Protein AF-A0A2M7KZE1-F1 (afdb_monomer_lite)

Sequence (166 aa):
MLDAELTPRHVQDLADADAVAALFQRLGYDTERRLTQSPANLGIAEALQPQIRRCKLIADQDGLLQVYLFEVKSVTQAAINGLARALRNPIEQFLLVLTSDYEQLHSVLLERKQAEVRPDRPPAPIQRQVTLHRRTLNVERRHPERVTLRVLRRLTYTEADALAPL

Radius of gyration: 16.56 Å; chains: 1; bounding box: 32×43×53 Å

Secondary structure (DSSP, 8-state):
-PPP---HHHHHT--SHHHHHHHHHHTT---TT-EE--TTTTT--TTTGGGEEEEEEEEEETTTEEEEEEEESS--HHHHHHHHHHT--SS-EEEEEEESSSSEEEEEEE--PPPP--TTS--------------EEEEESSS--HHHHHHHHHTS--HHHHH---

Structure (mmCIF, N/CA/C/O backbone):
data_AF-A0A2M7KZE1-F1
#
_entry.id   AF-A0A2M7KZE1-F1
#
loop_
_atom_site.group_PDB
_atom_site.id
_atom_site.type_symbol
_atom_site.label_atom_id
_atom_site.label_alt_id
_atom_site.label_comp_id
_atom_site.label_asym_id
_atom_site.label_entity_id
_atom_site.label_seq_id
_atom_site.pdbx_PDB_ins_code
_atom_site.Cartn_x
_atom_site.Cartn_y
_atom_site.Cartn_z
_atom_site.occupancy
_atom_site.B_iso_or_equiv
_atom_site.auth_seq_id
_atom_site.auth_comp_id
_atom_site.auth_asym_id
_atom_site.auth_atom_id
_atom_site.pdbx_PDB_model_num
ATOM 1 N N . MET A 1 1 ? 4.500 -24.817 5.675 1.00 47.22 1 MET A N 1
ATOM 2 C CA . MET A 1 1 ? 4.042 -23.641 4.913 1.00 47.22 1 MET A CA 1
ATOM 3 C C . MET A 1 1 ? 5.190 -23.234 3.999 1.00 47.22 1 MET A C 1
ATOM 5 O O . MET A 1 1 ? 6.290 -23.061 4.509 1.00 47.22 1 MET A O 1
ATOM 9 N N . LEU A 1 2 ? 5.002 -23.262 2.678 1.00 45.50 2 LEU A N 1
ATOM 10 C CA . LEU A 1 2 ? 6.069 -22.984 1.706 1.00 45.50 2 LEU A CA 1
ATOM 11 C C . LEU A 1 2 ? 6.149 -21.472 1.465 1.00 45.50 2 LEU A C 1
ATOM 13 O O . LEU A 1 2 ? 5.126 -20.860 1.171 1.00 45.50 2 LEU A O 1
ATOM 17 N N . ASP A 1 3 ? 7.341 -20.886 1.598 1.00 58.44 3 ASP A N 1
ATOM 18 C CA . ASP A 1 3 ? 7.609 -19.508 1.170 1.00 58.44 3 ASP A CA 1
ATOM 19 C C . ASP A 1 3 ? 7.145 -19.328 -0.286 1.00 58.44 3 ASP A C 1
ATOM 21 O O . ASP A 1 3 ? 7.450 -20.169 -1.136 1.00 58.44 3 ASP A O 1
ATOM 25 N N . ALA A 1 4 ? 6.443 -18.232 -0.595 1.00 68.38 4 ALA A N 1
ATOM 26 C CA . ALA A 1 4 ? 6.034 -17.940 -1.966 1.00 68.38 4 ALA A CA 1
ATOM 27 C C . ALA A 1 4 ? 7.261 -17.912 -2.899 1.00 68.38 4 ALA A C 1
ATOM 29 O O . ALA A 1 4 ? 8.268 -17.245 -2.616 1.00 68.38 4 ALA A O 1
ATOM 30 N N . GLU A 1 5 ? 7.185 -18.620 -4.031 1.00 78.31 5 GLU A N 1
ATOM 31 C CA . GLU A 1 5 ? 8.268 -18.668 -5.015 1.00 78.31 5 GLU A CA 1
ATOM 32 C C . GLU A 1 5 ? 8.364 -17.327 -5.768 1.00 78.31 5 GLU A C 1
ATOM 34 O O . GLU A 1 5 ? 7.818 -17.114 -6.852 1.00 78.31 5 GLU A O 1
ATOM 39 N N . LEU A 1 6 ? 9.043 -16.362 -5.146 1.00 84.12 6 LEU A N 1
ATOM 40 C CA . LEU A 1 6 ? 9.322 -15.057 -5.736 1.00 84.12 6 LEU A CA 1
ATOM 41 C C . LEU A 1 6 ? 10.618 -15.089 -6.540 1.00 84.12 6 LEU A C 1
ATOM 43 O O . LEU A 1 6 ? 11.676 -15.452 -6.014 1.00 84.12 6 LEU A O 1
ATOM 47 N N . THR A 1 7 ? 10.528 -14.631 -7.786 1.00 87.44 7 THR A N 1
ATOM 48 C CA . THR A 1 7 ? 11.651 -14.414 -8.697 1.00 87.44 7 THR A CA 1
ATOM 49 C C . THR A 1 7 ? 11.870 -12.909 -8.903 1.00 87.44 7 THR A C 1
ATOM 51 O O . THR A 1 7 ? 10.933 -12.129 -8.709 1.00 87.44 7 THR A O 1
ATOM 54 N N . PRO A 1 8 ? 13.069 -12.476 -9.338 1.00 87.69 8 PRO A N 1
ATOM 55 C CA . PRO A 1 8 ? 13.324 -11.091 -9.753 1.00 87.69 8 PRO A CA 1
ATOM 56 C C . PRO A 1 8 ? 12.278 -10.533 -10.727 1.00 87.69 8 PRO A C 1
ATOM 58 O O . PRO A 1 8 ? 11.864 -9.384 -10.603 1.00 87.69 8 PRO A O 1
ATOM 61 N N . ARG A 1 9 ? 11.802 -11.371 -11.655 1.00 88.44 9 ARG A N 1
ATOM 62 C CA . ARG A 1 9 ? 10.835 -10.983 -12.684 1.00 88.44 9 ARG A CA 1
ATOM 63 C C . ARG A 1 9 ? 9.513 -10.495 -12.092 1.00 88.44 9 ARG A C 1
ATOM 65 O O . ARG A 1 9 ? 9.004 -9.472 -12.525 1.00 88.44 9 ARG A O 1
ATOM 72 N N . HIS A 1 10 ? 9.015 -11.150 -11.041 1.00 88.06 10 HIS A N 1
ATOM 73 C CA . HIS A 1 10 ? 7.790 -10.717 -10.355 1.00 88.06 10 HIS A CA 1
ATOM 74 C C . HIS A 1 10 ? 7.901 -9.305 -9.766 1.00 88.06 10 HIS A C 1
ATOM 76 O O . HIS A 1 10 ? 6.887 -8.638 -9.599 1.00 88.06 10 HIS A O 1
ATOM 82 N N . VAL A 1 11 ? 9.117 -8.857 -9.439 1.00 86.69 11 VAL A N 1
ATOM 83 C CA . VAL A 1 11 ? 9.365 -7.491 -8.968 1.00 86.69 11 VAL A CA 1
ATOM 84 C C . VAL A 1 11 ? 9.511 -6.527 -10.143 1.00 86.69 11 VAL A C 1
ATOM 86 O O . VAL A 1 11 ? 8.964 -5.434 -10.098 1.00 86.69 11 VAL A O 1
ATOM 89 N N . GLN A 1 12 ? 10.206 -6.931 -11.206 1.00 90.06 12 GLN A N 1
ATOM 90 C CA . GLN A 1 12 ? 10.404 -6.111 -12.409 1.00 90.06 12 GLN A CA 1
ATOM 91 C C . GLN A 1 12 ? 9.090 -5.789 -13.140 1.00 90.06 12 GLN A C 1
ATOM 93 O O . GLN A 1 12 ? 8.949 -4.701 -13.706 1.00 90.06 12 GLN A O 1
ATOM 98 N N . ASP A 1 13 ? 8.120 -6.701 -13.065 1.00 91.25 13 ASP A N 1
ATOM 99 C CA . ASP A 1 13 ? 6.804 -6.567 -13.693 1.00 91.25 13 ASP A CA 1
ATOM 100 C C . ASP A 1 13 ? 5.858 -5.602 -12.940 1.00 91.25 13 ASP A C 1
ATOM 102 O O . ASP A 1 13 ? 4.763 -5.331 -13.427 1.00 91.25 13 ASP A O 1
ATOM 106 N N . LEU A 1 14 ? 6.258 -5.043 -11.786 1.00 91.06 14 LEU A N 1
ATOM 107 C CA . LEU A 1 14 ? 5.461 -4.093 -10.989 1.00 91.06 14 LEU A CA 1
ATOM 108 C C . LEU A 1 14 ? 5.357 -2.721 -11.670 1.00 91.06 14 LEU A C 1
ATOM 110 O O . LEU A 1 14 ? 5.976 -1.761 -11.230 1.00 91.06 14 LEU A O 1
ATOM 114 N N . ALA A 1 15 ? 4.613 -2.631 -12.768 1.00 91.38 15 ALA A N 1
ATOM 115 C CA . ALA A 1 15 ? 4.470 -1.410 -13.563 1.00 91.38 15 ALA A CA 1
ATOM 116 C C . ALA A 1 15 ? 3.211 -0.593 -13.221 1.00 91.38 15 ALA A C 1
ATOM 118 O O . ALA A 1 15 ? 3.120 0.577 -13.589 1.00 91.38 15 ALA A O 1
ATOM 119 N N . ASP A 1 16 ? 2.242 -1.204 -12.540 1.00 93.50 16 ASP A N 1
ATOM 120 C CA . ASP A 1 16 ? 0.946 -0.605 -12.237 1.00 93.50 16 ASP A CA 1
ATOM 121 C C . ASP A 1 16 ? 0.258 -1.282 -11.035 1.00 93.50 16 ASP A C 1
ATOM 123 O O . ASP A 1 16 ? 0.766 -2.229 -10.429 1.00 93.50 16 ASP A O 1
ATOM 127 N N . ALA A 1 17 ? -0.922 -0.773 -10.673 1.00 93.31 17 ALA A N 1
ATOM 128 C CA . ALA A 1 17 ? -1.707 -1.263 -9.545 1.00 93.31 17 ALA A CA 1
ATOM 129 C C . ALA A 1 17 ? -2.152 -2.727 -9.690 1.00 93.31 17 ALA A C 1
ATOM 131 O O . ALA A 1 17 ? -2.296 -3.414 -8.677 1.00 93.31 17 ALA A O 1
ATOM 132 N N . ASP A 1 18 ? -2.394 -3.197 -10.915 1.00 93.69 18 ASP A N 1
ATOM 133 C CA . ASP A 1 18 ? -2.834 -4.569 -11.165 1.00 93.69 18 ASP A CA 1
ATOM 134 C C . ASP A 1 18 ? -1.665 -5.544 -11.020 1.00 93.69 18 ASP A C 1
ATOM 136 O O . ASP A 1 18 ? -1.822 -6.594 -10.397 1.00 93.69 18 ASP A O 1
ATOM 140 N N . ALA A 1 19 ? -0.469 -5.162 -11.474 1.00 93.62 19 ALA A N 1
ATOM 141 C CA . ALA A 1 19 ? 0.756 -5.914 -11.226 1.00 93.62 19 ALA A CA 1
ATOM 142 C C . ALA A 1 19 ? 1.079 -6.011 -9.726 1.00 93.62 19 ALA A C 1
ATOM 144 O O . ALA A 1 19 ? 1.448 -7.081 -9.236 1.00 93.62 19 ALA A O 1
ATOM 145 N N . VAL A 1 20 ? 0.884 -4.921 -8.973 1.00 93.12 20 VAL A N 1
ATOM 146 C CA . VAL A 1 20 ? 1.032 -4.941 -7.509 1.00 93.12 20 VAL A CA 1
ATOM 147 C C . VAL A 1 20 ? 0.012 -5.891 -6.878 1.00 93.12 20 VAL A C 1
ATOM 149 O O . VAL A 1 20 ? 0.398 -6.738 -6.076 1.00 93.12 20 VAL A O 1
ATOM 152 N N . ALA A 1 21 ? -1.264 -5.825 -7.264 1.00 93.50 21 ALA A N 1
ATOM 153 C CA . ALA A 1 21 ? -2.274 -6.761 -6.769 1.00 93.50 21 ALA A CA 1
ATOM 154 C C . ALA A 1 21 ? -1.922 -8.225 -7.095 1.00 93.50 21 ALA A C 1
ATOM 156 O O . ALA A 1 21 ? -1.995 -9.079 -6.216 1.00 93.50 21 ALA A O 1
ATOM 157 N N . ALA A 1 22 ? -1.456 -8.515 -8.312 1.00 92.50 22 ALA A N 1
ATOM 158 C CA . ALA A 1 22 ? -1.033 -9.857 -8.710 1.00 92.50 22 ALA A CA 1
ATOM 159 C C . ALA A 1 22 ? 0.153 -10.376 -7.876 1.00 92.50 22 ALA A C 1
ATOM 161 O O . ALA A 1 22 ? 0.221 -11.568 -7.566 1.00 92.50 22 ALA A O 1
ATOM 162 N N . LEU A 1 23 ? 1.080 -9.500 -7.471 1.00 91.00 23 LEU A N 1
ATOM 163 C CA . LEU A 1 23 ? 2.134 -9.861 -6.521 1.00 91.00 23 LEU A CA 1
ATOM 164 C C . LEU A 1 23 ? 1.543 -10.226 -5.153 1.00 91.00 23 LEU A C 1
ATOM 166 O O . LEU A 1 23 ? 1.908 -11.261 -4.605 1.00 91.00 23 LEU A O 1
ATOM 170 N N . PHE A 1 24 ? 0.620 -9.423 -4.619 1.00 90.75 24 PHE A N 1
ATOM 171 C CA . PHE A 1 24 ? -0.035 -9.714 -3.337 1.00 90.75 24 PHE A CA 1
ATOM 172 C C . PHE A 1 24 ? -0.853 -11.010 -3.378 1.00 90.75 24 PHE A C 1
ATOM 174 O O . PHE A 1 24 ? -0.776 -11.807 -2.447 1.00 90.75 24 PHE A O 1
ATOM 181 N N . GLN A 1 25 ? -1.527 -11.302 -4.488 1.00 91.25 25 GLN A N 1
ATOM 182 C CA . GLN A 1 25 ? -2.197 -12.587 -4.686 1.00 91.25 25 GLN A CA 1
ATOM 183 C C . GLN A 1 25 ? -1.214 -13.766 -4.588 1.00 91.25 25 GLN A C 1
ATOM 185 O O . GLN A 1 25 ? -1.486 -14.756 -3.912 1.00 91.25 25 GLN A O 1
ATOM 190 N N . ARG A 1 26 ? -0.025 -13.650 -5.199 1.00 89.81 26 ARG A N 1
ATOM 191 C CA . ARG A 1 26 ? 1.043 -14.667 -5.091 1.00 89.81 26 ARG A CA 1
ATOM 192 C C . ARG A 1 26 ? 1.603 -14.802 -3.679 1.00 89.81 26 ARG A C 1
ATOM 194 O O . ARG A 1 26 ? 2.060 -15.879 -3.313 1.00 89.81 26 ARG A O 1
ATOM 201 N N . LEU A 1 27 ? 1.583 -13.718 -2.908 1.00 87.56 27 LEU A N 1
ATOM 202 C CA . LEU A 1 27 ? 1.947 -13.708 -1.492 1.00 87.56 27 LEU A CA 1
ATOM 203 C C . LEU A 1 27 ? 0.842 -14.291 -0.591 1.00 87.56 27 LEU A C 1
ATOM 205 O O . LEU A 1 27 ? 1.024 -14.309 0.620 1.00 87.56 27 LEU A O 1
ATOM 209 N N . GLY A 1 28 ? -0.274 -14.774 -1.151 1.00 88.06 28 GLY A N 1
ATOM 210 C CA . GLY A 1 28 ? -1.355 -15.420 -0.400 1.00 88.06 28 GLY A CA 1
ATOM 211 C C . GLY A 1 28 ? -2.454 -14.473 0.081 1.00 88.06 28 GLY A C 1
ATOM 212 O O . GLY A 1 28 ? -3.255 -14.862 0.927 1.00 88.06 28 GLY A O 1
ATOM 213 N N . TYR A 1 29 ? -2.502 -13.241 -0.430 1.00 90.06 29 TYR A N 1
ATOM 214 C CA . TYR A 1 29 ? -3.558 -12.294 -0.086 1.00 90.06 29 TYR A CA 1
ATOM 215 C C . TYR A 1 29 ? -4.813 -12.471 -0.947 1.00 90.06 29 TYR A C 1
ATOM 217 O O . TYR A 1 29 ? -4.707 -12.675 -2.159 1.00 90.06 29 TYR A O 1
ATOM 225 N N . ASP A 1 30 ? -5.997 -12.313 -0.347 1.00 92.12 30 ASP A N 1
ATOM 226 C CA . ASP A 1 30 ? -7.251 -12.201 -1.097 1.00 92.12 30 ASP A CA 1
ATOM 227 C C . ASP A 1 30 ? -7.323 -10.843 -1.819 1.00 92.12 30 ASP A C 1
ATOM 229 O O . ASP A 1 30 ? -7.338 -9.779 -1.201 1.00 92.12 30 ASP A O 1
ATOM 233 N N . THR A 1 31 ? -7.355 -10.892 -3.152 1.00 93.75 31 THR A N 1
ATOM 234 C CA . THR A 1 31 ? -7.415 -9.726 -4.051 1.00 93.75 31 THR A CA 1
ATOM 235 C C . THR A 1 31 ? -8.717 -9.670 -4.860 1.00 93.75 31 THR A C 1
ATOM 237 O O . THR A 1 31 ? -8.798 -8.960 -5.869 1.00 93.75 31 THR A O 1
ATOM 240 N N . GLU A 1 32 ? -9.755 -10.401 -4.445 1.00 91.62 32 GLU A N 1
ATOM 241 C CA . GLU A 1 32 ? -11.060 -10.377 -5.115 1.00 91.62 32 GLU A CA 1
ATOM 242 C C . GLU A 1 32 ? -11.831 -9.091 -4.803 1.00 91.62 32 GLU A C 1
ATOM 244 O O . GLU A 1 32 ? -12.483 -8.515 -5.675 1.00 91.62 32 GLU A O 1
ATOM 249 N N . ARG A 1 33 ? -11.686 -8.563 -3.583 1.00 90.00 33 ARG A N 1
ATOM 250 C CA . ARG A 1 33 ? -12.403 -7.366 -3.105 1.00 90.00 33 ARG A CA 1
ATOM 251 C C . ARG A 1 33 ? -11.688 -6.051 -3.421 1.00 90.00 33 ARG A C 1
ATOM 253 O O . ARG A 1 33 ? -11.690 -5.121 -2.618 1.00 90.00 33 ARG A O 1
ATOM 260 N N . ARG A 1 34 ? -11.050 -5.942 -4.588 1.00 92.06 34 ARG A N 1
ATOM 261 C CA . ARG A 1 34 ? -10.345 -4.710 -4.980 1.00 92.06 34 ARG A CA 1
ATOM 262 C C . ARG A 1 34 ? -11.324 -3.579 -5.253 1.00 92.06 34 ARG A C 1
ATOM 264 O O . ARG A 1 34 ? -12.257 -3.735 -6.036 1.00 92.06 34 ARG A O 1
ATOM 271 N N . LEU A 1 35 ? -11.064 -2.405 -4.679 1.00 94.31 35 LEU A N 1
ATOM 272 C CA . LEU A 1 35 ? -11.857 -1.211 -4.966 1.00 94.31 35 LEU A CA 1
ATOM 273 C C . LEU A 1 35 ? -11.030 0.067 -5.021 1.00 94.31 35 LEU A C 1
ATOM 275 O O . LEU A 1 35 ? -10.037 0.237 -4.314 1.00 94.31 35 LEU A O 1
ATOM 279 N N . THR A 1 36 ? -11.479 0.996 -5.862 1.00 93.94 36 THR A N 1
ATOM 280 C CA . THR A 1 36 ? -10.964 2.367 -5.861 1.00 93.94 36 THR A CA 1
ATOM 281 C C . THR A 1 36 ? -11.577 3.124 -4.695 1.00 93.94 36 TH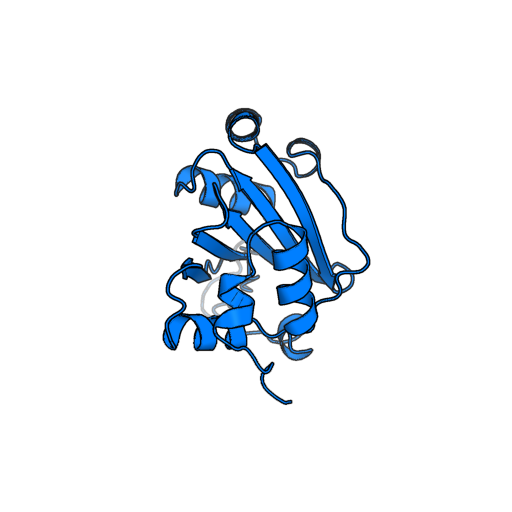R A C 1
ATOM 283 O O . THR A 1 36 ? -12.782 3.046 -4.465 1.00 93.94 36 THR A O 1
ATOM 286 N N . GLN A 1 37 ? -10.744 3.860 -3.970 1.00 92.19 37 GLN A N 1
ATOM 287 C CA . GLN A 1 37 ? -11.127 4.563 -2.756 1.00 92.19 37 GLN A CA 1
ATOM 288 C C . GLN A 1 37 ? -10.900 6.062 -2.915 1.00 92.19 37 GLN A C 1
ATOM 290 O O . GLN A 1 37 ? -9.944 6.511 -3.551 1.00 92.19 37 GLN A O 1
ATOM 295 N N . SER A 1 38 ? -11.790 6.848 -2.317 1.00 91.50 38 SER A N 1
ATOM 296 C CA . SER A 1 38 ? -11.585 8.286 -2.175 1.00 91.50 38 SER A CA 1
ATOM 297 C C . SER A 1 38 ? -10.722 8.548 -0.941 1.00 91.50 38 SER A C 1
ATOM 299 O O . SER A 1 38 ? -11.031 8.003 0.122 1.00 91.50 38 SER A O 1
ATOM 301 N N . PRO A 1 39 ? -9.696 9.417 -1.016 1.00 91.94 39 PRO A N 1
ATOM 302 C CA . PRO A 1 39 ? -8.937 9.807 0.166 1.00 91.94 39 PRO A CA 1
ATOM 303 C C . PRO A 1 39 ? -9.818 10.340 1.304 1.00 91.94 39 PRO A C 1
ATOM 305 O O . PRO A 1 39 ? -9.563 10.049 2.471 1.00 91.94 39 PRO A O 1
ATOM 308 N N . ALA A 1 40 ? -10.888 11.065 0.965 1.00 91.00 40 ALA A N 1
ATOM 309 C CA . ALA A 1 40 ? -11.834 11.593 1.942 1.00 91.00 40 ALA A CA 1
ATOM 310 C C . ALA A 1 40 ? -12.593 10.478 2.686 1.00 91.00 40 ALA A C 1
ATOM 312 O O . ALA A 1 40 ? -12.767 10.569 3.898 1.00 91.00 40 ALA A O 1
ATOM 313 N N . ASN A 1 41 ? -12.969 9.394 1.994 1.00 88.88 41 ASN A N 1
ATOM 314 C CA . ASN A 1 41 ? -13.667 8.254 2.608 1.00 88.88 41 ASN A CA 1
ATOM 315 C C . ASN A 1 41 ? -12.787 7.516 3.624 1.00 88.88 41 ASN A C 1
ATOM 317 O O . ASN A 1 41 ? -13.297 6.943 4.579 1.00 88.88 41 ASN A O 1
ATOM 321 N N . LEU A 1 42 ? -11.466 7.560 3.433 1.00 88.88 42 LEU A N 1
ATOM 322 C CA . LEU A 1 42 ? -10.484 6.979 4.349 1.00 88.88 42 LEU A CA 1
ATOM 323 C C . LEU A 1 42 ? -10.102 7.924 5.501 1.00 88.88 42 LEU A C 1
ATOM 325 O O . LEU A 1 42 ? -9.151 7.648 6.229 1.00 88.88 42 LEU A O 1
ATOM 329 N N . GLY A 1 43 ? -10.786 9.065 5.648 1.00 90.19 43 GLY A N 1
ATOM 330 C CA . GLY A 1 43 ? -10.497 10.044 6.698 1.00 90.19 43 GLY A CA 1
ATOM 331 C C . GLY A 1 43 ? -9.151 10.755 6.527 1.00 90.19 43 GLY A C 1
ATOM 332 O O . GLY A 1 43 ? -8.587 11.268 7.496 1.00 90.19 43 GLY A O 1
ATOM 333 N N . ILE A 1 44 ? -8.601 10.784 5.308 1.00 92.56 44 ILE A N 1
ATOM 334 C CA . ILE A 1 44 ? -7.328 11.453 5.040 1.00 92.56 44 ILE A CA 1
ATOM 335 C C . ILE A 1 44 ? -7.533 12.967 5.083 1.00 92.56 44 ILE A C 1
ATOM 337 O O . ILE A 1 44 ? -8.416 13.514 4.420 1.00 92.56 44 ILE A O 1
ATOM 341 N N . ALA A 1 45 ? -6.674 13.650 5.844 1.00 91.88 45 ALA A N 1
ATOM 342 C CA . ALA A 1 45 ? -6.720 15.097 6.014 1.00 91.88 45 ALA A CA 1
ATOM 343 C C . ALA A 1 45 ? -6.707 15.833 4.665 1.00 91.88 45 ALA A C 1
ATOM 345 O O . ALA A 1 45 ? -5.884 15.523 3.802 1.00 91.88 45 ALA A O 1
ATOM 346 N N . GLU A 1 46 ? -7.562 16.848 4.517 1.00 93.69 46 GLU A N 1
ATOM 347 C CA . GLU A 1 46 ? -7.736 17.614 3.272 1.00 93.69 46 GLU A CA 1
ATOM 348 C C . GLU A 1 46 ? -6.416 18.139 2.704 1.00 93.69 46 GLU A C 1
ATOM 350 O O . GLU A 1 46 ? -6.178 18.040 1.506 1.00 93.69 46 GLU A O 1
ATOM 355 N N . ALA A 1 47 ? -5.500 18.597 3.562 1.00 92.00 47 ALA A N 1
ATOM 356 C CA . ALA A 1 47 ? -4.185 19.084 3.144 1.00 92.00 47 ALA A CA 1
ATOM 357 C C . ALA A 1 47 ? -3.313 18.018 2.444 1.00 92.00 47 ALA A C 1
ATOM 359 O O . ALA A 1 47 ? -2.426 18.363 1.661 1.00 92.00 47 ALA A O 1
ATOM 360 N N . LEU A 1 48 ? -3.542 16.728 2.719 1.00 92.56 48 LEU A N 1
ATOM 361 C CA . LEU A 1 48 ? -2.795 15.619 2.122 1.00 92.56 48 LEU A CA 1
ATOM 362 C C . LEU A 1 48 ? -3.464 15.067 0.854 1.00 92.56 48 LEU A C 1
ATOM 364 O O . LEU A 1 48 ? -2.772 14.514 0.000 1.00 92.56 48 LEU A O 1
ATOM 368 N N . GLN A 1 49 ? -4.776 15.250 0.684 1.00 94.56 49 GLN A N 1
ATOM 369 C CA . GLN A 1 49 ? -5.518 14.703 -0.460 1.00 94.56 49 GLN A CA 1
ATOM 370 C C . GLN A 1 49 ? -4.959 15.148 -1.828 1.00 94.56 49 GLN A C 1
ATOM 372 O O . GLN A 1 49 ? -4.781 14.282 -2.682 1.00 94.56 49 GLN A O 1
ATOM 377 N N . PRO A 1 50 ? -4.550 16.420 -2.052 1.00 94.75 50 PRO A N 1
ATOM 378 C CA . PRO A 1 50 ? -3.951 16.849 -3.321 1.00 94.75 50 PRO A CA 1
ATOM 379 C C . PRO A 1 50 ? -2.616 16.175 -3.659 1.00 94.75 50 PRO A C 1
ATOM 381 O O . PRO A 1 50 ? -2.115 16.333 -4.778 1.00 94.75 50 PRO A O 1
ATOM 384 N N . GLN A 1 51 ? -1.985 15.496 -2.696 1.00 94.19 51 GLN A N 1
ATOM 385 C CA . GLN A 1 51 ? -0.756 14.736 -2.915 1.00 94.19 51 GLN A CA 1
ATOM 386 C C . GLN A 1 51 ? -1.030 13.300 -3.361 1.00 94.19 51 GLN A C 1
ATOM 388 O O . GLN A 1 51 ? -0.116 12.656 -3.870 1.00 94.19 51 GLN A O 1
ATOM 393 N N . ILE A 1 52 ? -2.260 12.809 -3.209 1.00 95.88 52 ILE A N 1
ATOM 394 C CA . ILE A 1 52 ? -2.665 11.452 -3.566 1.00 95.88 52 ILE A CA 1
ATOM 395 C C . ILE A 1 52 ? -3.289 11.499 -4.958 1.00 95.88 52 ILE A C 1
ATOM 397 O O . ILE A 1 52 ? -4.338 12.099 -5.170 1.00 95.88 52 ILE A O 1
ATOM 401 N N . ARG A 1 53 ? -2.623 10.872 -5.925 1.00 95.88 53 ARG A N 1
ATOM 402 C CA . ARG A 1 53 ? -3.120 10.721 -7.296 1.00 95.88 53 ARG A CA 1
ATOM 403 C C . ARG A 1 53 ? -4.203 9.652 -7.360 1.00 95.88 53 ARG A C 1
ATOM 405 O O . ARG A 1 53 ? -5.214 9.852 -8.025 1.00 95.88 53 ARG A O 1
ATOM 412 N N . ARG A 1 54 ? -3.983 8.522 -6.679 1.00 95.12 54 ARG A N 1
ATOM 413 C CA . ARG A 1 54 ? -4.927 7.400 -6.602 1.00 95.12 54 ARG A CA 1
ATOM 414 C C . ARG A 1 54 ? -4.807 6.671 -5.272 1.00 95.12 54 ARG A C 1
ATOM 416 O O . ARG A 1 54 ? -3.724 6.589 -4.698 1.00 95.12 54 ARG A O 1
ATOM 423 N N . CYS A 1 55 ? -5.922 6.108 -4.824 1.00 95.12 55 CYS A N 1
ATOM 424 C CA . CYS A 1 55 ? -5.989 5.216 -3.677 1.00 95.12 55 CYS A CA 1
ATOM 425 C C . CYS A 1 55 ? -6.836 3.991 -4.039 1.00 95.12 55 CYS A C 1
ATOM 427 O O . CYS A 1 55 ? -7.922 4.130 -4.608 1.00 95.12 55 CYS A O 1
ATOM 429 N N . LYS A 1 56 ? -6.332 2.793 -3.738 1.00 95.88 56 LYS A N 1
ATOM 430 C CA . LYS A 1 56 ? -7.026 1.528 -3.992 1.00 95.88 56 LYS A CA 1
ATOM 431 C C . LYS A 1 56 ? -6.855 0.579 -2.812 1.00 95.88 56 LYS A C 1
ATOM 433 O O . LYS A 1 56 ? -5.744 0.446 -2.307 1.00 95.88 56 LYS A O 1
ATOM 438 N N . LEU A 1 57 ? -7.921 -0.119 -2.430 1.00 95.00 57 LEU A N 1
ATOM 439 C CA . LEU A 1 57 ? -7.806 -1.370 -1.684 1.00 95.00 57 LEU A CA 1
ATOM 440 C C . LEU A 1 57 ? -7.400 -2.447 -2.692 1.00 95.00 57 LEU A C 1
ATOM 442 O O . LEU A 1 57 ? -8.123 -2.674 -3.666 1.00 95.00 57 LEU A O 1
ATOM 446 N N . ILE A 1 58 ? -6.225 -3.044 -2.506 1.00 95.69 58 ILE A N 1
ATOM 447 C CA . ILE A 1 58 ? -5.678 -4.052 -3.422 1.00 95.69 58 ILE A CA 1
ATOM 448 C C . ILE A 1 58 ? -5.790 -5.478 -2.877 1.00 95.69 58 ILE A C 1
ATOM 450 O O . ILE A 1 58 ? -5.753 -6.412 -3.674 1.00 95.69 58 ILE A O 1
ATOM 454 N N . ALA A 1 59 ? -5.962 -5.635 -1.562 1.00 93.56 59 ALA A N 1
ATOM 455 C CA . ALA A 1 59 ? -6.261 -6.911 -0.923 1.00 93.56 59 ALA A CA 1
ATOM 456 C C . ALA A 1 59 ? -7.022 -6.731 0.402 1.00 93.56 59 ALA A C 1
ATOM 458 O O . ALA A 1 59 ? -6.799 -5.734 1.093 1.00 93.56 59 ALA A O 1
ATOM 459 N N . ASP A 1 60 ? -7.870 -7.694 0.762 1.00 92.25 60 ASP A N 1
ATOM 460 C CA . ASP A 1 60 ? -8.688 -7.693 1.985 1.00 92.25 60 ASP A CA 1
ATOM 461 C C . ASP A 1 60 ? -8.808 -9.102 2.571 1.00 92.25 60 ASP A C 1
ATOM 463 O O . ASP A 1 60 ? -9.509 -9.941 2.019 1.00 92.25 60 ASP A O 1
ATOM 467 N N . GLN A 1 61 ? -8.161 -9.350 3.708 1.00 88.69 61 GLN A N 1
ATOM 468 C CA . GLN A 1 61 ? -8.294 -10.611 4.442 1.00 88.69 61 GLN A CA 1
ATOM 469 C C . GLN A 1 61 ? -9.452 -10.524 5.435 1.00 88.69 61 GLN A C 1
ATOM 471 O O . GLN A 1 61 ? -9.233 -10.345 6.634 1.00 88.69 61 GLN A O 1
ATOM 476 N N . ASP A 1 62 ? -10.681 -10.574 4.919 1.00 85.62 62 ASP A N 1
ATOM 477 C CA . ASP A 1 62 ? -11.924 -10.502 5.703 1.00 85.62 62 ASP A CA 1
ATOM 478 C C . ASP A 1 62 ? -11.964 -9.344 6.722 1.00 85.62 62 ASP A C 1
ATOM 480 O O . ASP A 1 62 ? -12.467 -9.476 7.839 1.00 85.62 62 ASP A O 1
ATOM 484 N N . GLY A 1 63 ? -11.408 -8.188 6.351 1.00 83.81 63 GLY A N 1
ATOM 485 C CA . GLY A 1 63 ? -11.321 -7.002 7.203 1.00 83.81 63 GLY A CA 1
ATOM 486 C C . GLY A 1 63 ? -10.263 -7.072 8.309 1.00 83.81 63 GLY A C 1
ATOM 487 O O . GLY A 1 63 ? -10.038 -6.074 8.986 1.00 83.81 63 GLY A O 1
ATOM 488 N N . LEU A 1 64 ? -9.574 -8.202 8.498 1.00 82.06 64 LEU A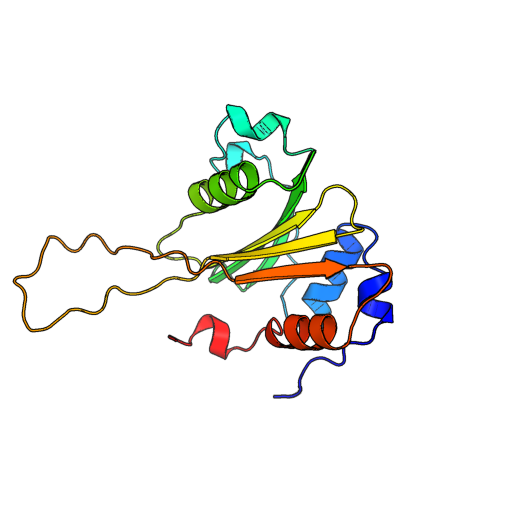 N 1
ATOM 489 C CA . LEU A 1 64 ? -8.529 -8.343 9.520 1.00 82.06 64 LEU A CA 1
ATOM 490 C C . LEU A 1 64 ? -7.221 -7.673 9.096 1.00 82.06 64 LEU A C 1
ATOM 492 O O . LEU A 1 64 ? -6.568 -7.011 9.907 1.00 82.06 64 LEU A O 1
ATOM 496 N N . LEU A 1 65 ? -6.854 -7.842 7.823 1.00 86.06 65 LEU A N 1
ATOM 497 C CA . LEU A 1 65 ? -5.682 -7.228 7.213 1.00 86.06 65 LEU A CA 1
ATOM 498 C C . LEU A 1 65 ? -6.034 -6.684 5.831 1.00 86.06 65 LEU A C 1
ATOM 500 O O . LEU A 1 65 ? -6.290 -7.441 4.894 1.00 86.06 65 LEU A O 1
ATOM 504 N N . GLN A 1 66 ? -5.989 -5.363 5.703 1.00 91.06 66 GLN A N 1
ATOM 505 C CA . GLN A 1 66 ? -6.272 -4.666 4.453 1.00 91.06 66 GLN A CA 1
ATOM 506 C C . GLN A 1 66 ? -5.002 -4.074 3.851 1.00 91.06 66 GLN A C 1
ATOM 508 O O . GLN A 1 66 ? -4.220 -3.403 4.530 1.00 91.06 66 GLN A O 1
ATOM 513 N N . VAL A 1 67 ? -4.800 -4.290 2.552 1.00 92.56 67 VAL A N 1
ATOM 514 C CA . VAL A 1 67 ? -3.652 -3.754 1.817 1.00 92.56 67 VAL A CA 1
ATOM 515 C C . VAL A 1 67 ? -4.113 -2.611 0.924 1.00 92.56 67 VAL A C 1
ATOM 517 O O . VAL A 1 67 ? -4.871 -2.817 -0.025 1.00 92.56 67 VAL A O 1
ATOM 520 N N . TYR A 1 68 ? -3.625 -1.404 1.197 1.00 95.12 68 TYR A N 1
ATOM 521 C CA . TYR A 1 68 ? -3.937 -0.212 0.412 1.00 95.12 68 TYR A CA 1
ATOM 522 C C . TYR A 1 68 ? -2.753 0.211 -0.448 1.00 95.12 68 TYR A C 1
ATOM 524 O O . TYR A 1 68 ? -1.642 0.348 0.052 1.00 95.12 68 TYR A O 1
ATOM 532 N N . LEU A 1 69 ? -3.007 0.510 -1.719 1.00 96.06 69 LEU A N 1
ATOM 533 C CA . LEU A 1 69 ? -2.056 1.145 -2.624 1.00 96.06 69 LEU A CA 1
ATOM 534 C C . LEU A 1 69 ? -2.378 2.634 -2.776 1.00 96.06 69 LEU A C 1
ATOM 536 O O . LEU A 1 69 ? -3.479 3.010 -3.183 1.00 96.06 69 LEU A O 1
ATOM 540 N N . PHE A 1 70 ? -1.384 3.471 -2.501 1.00 96.44 70 PHE A N 1
ATOM 541 C CA . PHE A 1 70 ? -1.415 4.914 -2.690 1.00 96.44 70 PHE A CA 1
ATOM 542 C C . PHE A 1 70 ? -0.415 5.325 -3.768 1.00 96.44 70 PHE A C 1
ATOM 544 O O . PHE A 1 70 ? 0.800 5.272 -3.566 1.00 96.44 70 PHE A O 1
ATOM 551 N N . GLU A 1 71 ? -0.931 5.806 -4.895 1.00 96.25 71 GLU A N 1
ATOM 552 C CA . GLU A 1 71 ? -0.128 6.555 -5.856 1.00 96.25 71 GLU A CA 1
ATOM 553 C C . GLU A 1 71 ? -0.075 8.010 -5.387 1.00 96.25 71 GLU A C 1
ATOM 555 O O . GLU A 1 71 ? -1.100 8.692 -5.331 1.00 96.25 71 GLU A O 1
ATOM 560 N N . VAL A 1 72 ? 1.108 8.500 -5.041 1.00 96.25 72 VAL A N 1
ATOM 561 C CA . VAL A 1 72 ? 1.331 9.853 -4.520 1.00 96.25 72 VAL A CA 1
ATOM 562 C C . VAL A 1 72 ? 2.189 10.677 -5.476 1.00 96.25 72 VAL A C 1
ATOM 564 O O . VAL A 1 72 ? 2.868 10.152 -6.351 1.00 96.25 72 VAL A O 1
ATOM 567 N N . LYS A 1 73 ? 2.180 12.004 -5.337 1.00 95.81 73 LYS A N 1
ATOM 568 C CA . LYS A 1 73 ? 3.080 12.879 -6.107 1.00 95.81 73 LYS A CA 1
ATOM 569 C C . LYS A 1 73 ? 4.548 12.623 -5.765 1.00 95.81 73 LYS A C 1
ATOM 571 O O . LYS A 1 73 ? 5.386 12.633 -6.659 1.00 95.81 73 LYS A O 1
ATOM 576 N N . SER A 1 74 ? 4.833 12.397 -4.488 1.00 93.00 74 SER A N 1
ATOM 577 C CA . SER A 1 74 ? 6.147 12.033 -3.971 1.00 93.00 74 SER A CA 1
ATOM 578 C C . SER A 1 74 ? 5.986 11.235 -2.681 1.00 93.00 74 SER A C 1
ATOM 580 O O . SER A 1 74 ? 5.108 11.517 -1.860 1.00 93.00 74 SER A O 1
ATOM 582 N N . VAL A 1 75 ? 6.835 10.226 -2.490 1.00 90.56 75 VAL A N 1
ATOM 583 C CA . VAL A 1 75 ? 6.856 9.456 -1.246 1.00 90.56 75 VAL A CA 1
ATOM 584 C C . VAL A 1 75 ? 7.673 10.232 -0.215 1.00 90.56 75 VAL A C 1
ATOM 586 O O . VAL A 1 75 ? 8.898 10.259 -0.262 1.00 90.56 75 VAL A O 1
ATOM 589 N N . THR A 1 76 ? 6.989 10.908 0.709 1.00 90.56 76 THR A N 1
ATOM 590 C CA . THR A 1 76 ? 7.623 11.689 1.780 1.00 90.56 76 THR A CA 1
ATOM 591 C C . THR A 1 76 ? 7.281 11.129 3.153 1.00 90.56 76 THR A C 1
ATOM 593 O O . THR A 1 76 ? 6.250 10.484 3.352 1.00 90.56 76 THR A O 1
ATOM 596 N N . GLN A 1 77 ? 8.116 11.437 4.146 1.00 87.38 77 GLN A N 1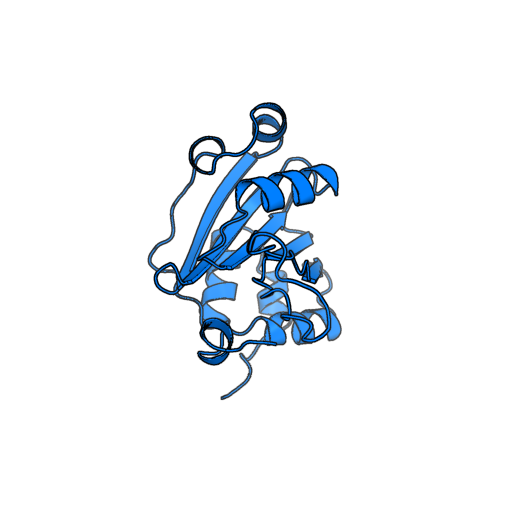
ATOM 597 C CA . GLN A 1 77 ? 7.853 11.058 5.532 1.00 87.38 77 GLN A CA 1
ATOM 598 C C . GLN A 1 77 ? 6.545 11.671 6.067 1.00 87.38 77 GLN A C 1
ATOM 600 O O . GLN A 1 77 ? 5.845 11.043 6.862 1.00 87.38 77 GLN A O 1
ATOM 605 N N . ALA A 1 78 ? 6.191 12.870 5.596 1.00 88.19 78 ALA A N 1
ATOM 606 C CA . ALA A 1 78 ? 4.931 13.529 5.920 1.00 88.19 78 ALA A CA 1
ATOM 607 C C . ALA A 1 78 ? 3.727 12.779 5.332 1.00 88.19 78 ALA A C 1
ATOM 609 O O . ALA A 1 78 ? 2.764 12.531 6.056 1.00 88.19 78 ALA A O 1
ATOM 610 N N . ALA A 1 79 ? 3.803 12.358 4.063 1.00 89.44 79 ALA A N 1
ATOM 611 C CA . ALA A 1 79 ? 2.750 11.571 3.425 1.00 89.44 79 ALA A CA 1
ATOM 612 C C . ALA A 1 79 ? 2.551 10.226 4.136 1.00 89.44 79 ALA A C 1
ATOM 614 O O . ALA A 1 79 ? 1.428 9.882 4.496 1.00 89.44 79 ALA A O 1
ATOM 615 N N . ILE A 1 80 ? 3.643 9.514 4.431 1.00 88.88 80 ILE A N 1
ATOM 616 C CA . ILE A 1 80 ? 3.595 8.240 5.158 1.00 88.88 80 ILE A CA 1
ATOM 617 C C . ILE A 1 80 ? 2.945 8.413 6.536 1.00 88.88 80 ILE A C 1
ATOM 619 O O . ILE A 1 80 ? 2.035 7.665 6.883 1.00 88.88 80 ILE A O 1
ATOM 623 N N . ASN A 1 81 ? 3.374 9.411 7.315 1.00 88.69 81 ASN A N 1
ATOM 624 C CA . ASN A 1 81 ? 2.825 9.650 8.653 1.00 88.69 81 ASN A CA 1
ATOM 625 C C . ASN A 1 81 ? 1.357 10.088 8.612 1.00 88.69 81 ASN A C 1
ATOM 627 O O . ASN A 1 81 ? 0.570 9.669 9.458 1.00 88.69 81 ASN A O 1
ATOM 631 N N . GLY A 1 82 ? 0.987 10.925 7.642 1.00 89.75 82 GLY A N 1
ATOM 632 C CA . GLY A 1 82 ? -0.390 11.373 7.463 1.00 89.75 82 GLY A CA 1
ATOM 633 C C . GLY A 1 82 ? -1.330 10.220 7.114 1.00 89.75 82 GLY A C 1
ATOM 634 O O . GLY A 1 82 ? -2.377 10.084 7.745 1.00 89.75 82 GLY A O 1
ATOM 635 N N . LEU A 1 83 ? -0.922 9.348 6.187 1.00 91.38 83 LEU A N 1
ATOM 636 C CA . LEU A 1 83 ? -1.675 8.147 5.812 1.00 91.38 83 LEU A CA 1
ATOM 637 C C . LEU A 1 83 ? -1.773 7.148 6.970 1.00 91.38 83 LEU A C 1
ATOM 639 O O . LEU A 1 83 ? -2.865 6.688 7.294 1.00 91.38 83 LEU A O 1
ATOM 643 N N . ALA A 1 84 ? -0.656 6.874 7.650 1.00 87.25 84 ALA A N 1
ATOM 644 C CA . ALA A 1 84 ? -0.631 5.973 8.801 1.00 87.25 84 ALA A CA 1
ATOM 645 C C . ALA A 1 84 ? -1.517 6.462 9.955 1.00 87.25 84 ALA A C 1
ATOM 647 O O . ALA A 1 84 ? -2.101 5.660 10.678 1.00 87.25 84 ALA A O 1
ATOM 648 N N . ARG A 1 85 ? -1.627 7.784 10.138 1.00 86.88 85 ARG A N 1
ATOM 649 C CA . ARG A 1 85 ? -2.507 8.377 11.148 1.00 86.88 85 ARG A CA 1
ATOM 650 C C . ARG A 1 85 ? -3.981 8.269 10.763 1.00 86.88 85 ARG A C 1
ATOM 652 O O . ARG A 1 85 ? -4.786 8.004 11.649 1.00 86.88 85 ARG A O 1
ATOM 659 N N . ALA A 1 86 ? -4.319 8.490 9.492 1.00 87.94 86 ALA A N 1
ATOM 660 C CA . ALA A 1 86 ? -5.695 8.401 8.999 1.00 87.94 86 ALA A CA 1
ATOM 661 C C . ALA A 1 86 ? -6.249 6.974 9.121 1.00 87.94 86 ALA A C 1
ATOM 663 O O . ALA A 1 86 ? -7.352 6.780 9.616 1.00 87.94 86 ALA A O 1
ATOM 664 N N . LEU A 1 87 ? -5.434 5.975 8.774 1.00 85.94 87 LEU A N 1
ATOM 665 C CA . LEU A 1 87 ? -5.798 4.555 8.821 1.00 85.94 87 LEU A CA 1
ATOM 666 C C . LEU A 1 87 ? -5.465 3.887 10.163 1.00 85.94 87 LEU A C 1
ATOM 668 O O . LEU A 1 87 ? -5.343 2.670 10.259 1.00 85.94 87 LEU A O 1
ATOM 672 N N . ARG A 1 88 ? -5.292 4.666 11.234 1.00 77.69 88 ARG A N 1
ATOM 673 C CA . ARG A 1 88 ? -5.036 4.102 12.560 1.00 77.69 88 ARG A CA 1
ATOM 674 C C . ARG A 1 88 ? -6.335 3.538 13.142 1.00 77.69 88 ARG A C 1
ATOM 676 O O . ARG A 1 88 ? -7.105 4.282 13.745 1.00 77.69 88 ARG A O 1
ATOM 683 N N . ASN A 1 89 ? -6.532 2.226 13.038 1.00 70.94 89 ASN A N 1
ATOM 684 C CA . ASN A 1 89 ? -7.653 1.510 13.655 1.00 70.94 89 ASN A CA 1
ATOM 685 C C . ASN A 1 89 ? -7.160 0.627 14.823 1.00 70.94 89 ASN A C 1
ATOM 687 O O . ASN A 1 89 ? -6.110 -0.004 14.716 1.00 70.94 89 ASN A O 1
ATOM 691 N N . PRO A 1 90 ? -7.864 0.586 15.970 1.00 61.78 90 PRO A N 1
ATOM 692 C CA . PRO A 1 90 ? -7.555 -0.348 17.056 1.00 61.78 90 PRO A CA 1
ATOM 693 C C . PRO A 1 90 ? -7.928 -1.815 16.799 1.00 61.78 90 PRO A C 1
ATOM 695 O O . PRO A 1 90 ? -7.479 -2.672 17.567 1.00 61.78 90 PRO A O 1
ATOM 698 N N . ILE A 1 91 ? -8.763 -2.099 15.799 1.00 67.12 91 ILE A N 1
ATOM 699 C CA . ILE A 1 91 ? -9.299 -3.439 15.519 1.00 67.12 91 ILE A CA 1
ATOM 700 C C . ILE A 1 91 ? -8.580 -4.080 14.327 1.00 67.12 91 ILE A C 1
ATOM 702 O O . ILE A 1 91 ? -8.165 -5.230 14.424 1.00 67.12 91 ILE A O 1
ATOM 706 N N . GLU A 1 92 ? -8.396 -3.323 13.249 1.00 77.62 92 GLU A N 1
ATOM 707 C CA . GLU A 1 92 ? -7.926 -3.815 11.949 1.00 77.62 92 GLU A CA 1
ATOM 708 C C . GLU A 1 92 ? -6.433 -3.527 11.742 1.00 77.62 92 GLU A C 1
ATOM 710 O O . GLU A 1 92 ? -5.910 -2.519 12.231 1.00 77.62 92 GLU A O 1
ATOM 715 N N . GLN A 1 93 ? -5.750 -4.399 10.998 1.00 84.06 93 GLN A N 1
ATOM 716 C CA . GLN A 1 93 ? -4.382 -4.168 10.542 1.00 84.06 93 GLN A CA 1
ATOM 717 C C . GLN A 1 93 ? -4.379 -3.625 9.113 1.00 84.06 93 GLN A C 1
ATOM 719 O O . GLN A 1 93 ? -5.182 -4.029 8.271 1.00 84.06 93 GLN A O 1
ATOM 724 N N . PHE A 1 94 ? -3.419 -2.752 8.813 1.00 87.00 94 PHE A N 1
ATOM 725 C CA . PHE A 1 94 ? -3.256 -2.211 7.465 1.00 87.00 94 PHE A CA 1
ATOM 726 C C . PHE A 1 94 ? -1.828 -2.347 6.978 1.00 87.00 94 PHE A C 1
ATOM 728 O O . PHE A 1 94 ? -0.884 -1.998 7.684 1.00 87.00 94 PHE A O 1
ATOM 735 N N . LEU A 1 95 ? -1.673 -2.760 5.728 1.00 89.06 95 LEU A N 1
ATOM 736 C CA . LEU A 1 95 ? -0.423 -2.652 4.995 1.00 89.06 95 LEU A CA 1
ATOM 737 C C . LEU A 1 95 ? -0.572 -1.568 3.931 1.00 89.06 95 LEU A C 1
ATOM 739 O O . LEU A 1 95 ? -1.336 -1.702 2.978 1.00 89.06 95 LEU A O 1
ATOM 743 N N . LEU A 1 96 ? 0.156 -0.471 4.098 1.00 91.50 96 LEU A N 1
ATOM 744 C CA . LEU A 1 96 ? 0.147 0.637 3.152 1.00 91.50 96 LEU A CA 1
ATOM 745 C C . LEU A 1 96 ? 1.279 0.450 2.153 1.00 91.50 96 LEU A C 1
ATOM 747 O O . LEU A 1 96 ? 2.431 0.350 2.554 1.00 91.50 96 LEU A O 1
ATOM 751 N N . VAL A 1 97 ? 0.978 0.468 0.865 1.00 92.50 97 VAL A N 1
ATOM 752 C CA . VAL A 1 97 ? 1.953 0.482 -0.225 1.00 92.50 97 VAL A CA 1
ATOM 753 C C . VAL A 1 97 ? 1.891 1.855 -0.873 1.00 92.50 97 VAL A C 1
ATOM 755 O O . VAL A 1 97 ? 0.835 2.292 -1.315 1.00 92.50 97 VAL A O 1
ATOM 758 N N . LEU A 1 98 ? 3.011 2.566 -0.907 1.00 94.31 98 LEU A N 1
ATOM 759 C CA . LEU A 1 98 ? 3.111 3.901 -1.479 1.00 94.31 98 LEU A CA 1
ATOM 760 C C . LEU A 1 98 ? 4.062 3.888 -2.667 1.00 94.31 98 LEU A C 1
ATOM 762 O O . LEU A 1 98 ? 5.129 3.275 -2.617 1.00 94.31 98 LEU A O 1
ATOM 766 N N . THR A 1 99 ? 3.708 4.627 -3.709 1.00 94.38 99 THR A N 1
ATOM 767 C CA . THR A 1 99 ? 4.578 4.820 -4.867 1.00 94.38 99 THR A CA 1
ATOM 768 C C . THR A 1 99 ? 4.290 6.135 -5.576 1.00 94.38 99 THR A C 1
ATOM 770 O O . THR A 1 99 ? 3.175 6.647 -5.505 1.00 94.38 99 THR A O 1
ATOM 773 N N . SER A 1 100 ? 5.286 6.698 -6.257 1.00 94.56 100 SER A N 1
ATOM 774 C CA . SER A 1 100 ? 5.101 7.847 -7.152 1.00 94.56 100 SER A CA 1
ATOM 775 C C . SER A 1 100 ? 5.000 7.471 -8.628 1.00 94.56 100 SER A C 1
ATOM 777 O O . SER A 1 100 ? 4.390 8.211 -9.404 1.00 94.56 100 SER A O 1
ATOM 779 N N . ASP A 1 101 ? 5.618 6.357 -9.012 1.00 92.69 101 ASP A N 1
ATOM 780 C CA . ASP A 1 101 ? 5.868 5.972 -10.406 1.00 92.69 101 ASP A CA 1
ATOM 781 C C . ASP A 1 101 ? 6.098 4.462 -10.609 1.00 92.69 101 ASP A C 1
ATOM 783 O O . ASP A 1 101 ? 6.479 4.052 -11.700 1.00 92.69 101 ASP A O 1
ATOM 787 N N . TYR A 1 102 ? 5.876 3.638 -9.582 1.00 91.06 102 TYR A N 1
ATOM 788 C CA . TYR A 1 102 ? 6.114 2.190 -9.566 1.00 91.06 102 TYR A CA 1
ATOM 789 C C . TYR A 1 102 ? 7.578 1.739 -9.698 1.00 91.06 102 TYR A C 1
ATOM 791 O O . TYR A 1 102 ? 7.862 0.554 -9.545 1.00 91.06 102 TYR A O 1
ATOM 799 N N . GLU A 1 103 ? 8.541 2.648 -9.871 1.00 87.75 103 GLU A N 1
ATOM 800 C CA . GLU A 1 103 ? 9.965 2.284 -9.833 1.00 87.75 103 GLU A CA 1
ATOM 801 C C . GLU A 1 103 ? 10.410 1.928 -8.412 1.00 87.75 103 GLU A C 1
ATOM 803 O O . GLU A 1 103 ? 11.276 1.071 -8.214 1.00 87.75 103 GLU A O 1
ATOM 808 N N . GLN A 1 104 ? 9.781 2.572 -7.425 1.00 85.94 104 GLN A N 1
ATOM 809 C CA . GLN A 1 104 ? 9.970 2.290 -6.011 1.00 85.94 104 GLN A CA 1
ATOM 810 C C . GLN A 1 104 ? 8.629 2.095 -5.306 1.00 85.94 104 GLN A C 1
ATOM 812 O O . GLN A 1 104 ? 7.747 2.960 -5.358 1.00 85.94 104 GLN A O 1
ATOM 817 N N . LEU A 1 105 ? 8.496 0.981 -4.589 1.00 88.56 105 LEU A N 1
ATOM 818 C CA . LEU A 1 105 ? 7.375 0.744 -3.680 1.00 88.56 105 LEU A CA 1
ATOM 819 C C . LEU A 1 105 ? 7.852 0.859 -2.241 1.00 88.56 105 LEU A C 1
ATOM 821 O O . LEU A 1 105 ? 8.827 0.218 -1.859 1.00 88.56 105 LEU A O 1
ATOM 825 N N . HIS A 1 106 ? 7.136 1.649 -1.451 1.00 87.00 106 HIS A N 1
ATOM 826 C CA . HIS A 1 106 ? 7.360 1.813 -0.023 1.00 87.00 106 HIS A CA 1
ATOM 827 C C . HIS A 1 106 ? 6.213 1.152 0.726 1.00 87.00 106 HIS A C 1
ATOM 829 O O . HIS A 1 106 ? 5.094 1.659 0.708 1.00 87.00 106 HIS A O 1
ATOM 835 N N . SER A 1 107 ? 6.476 0.028 1.381 1.00 84.12 107 SER A N 1
ATOM 836 C CA . SER A 1 107 ? 5.457 -0.663 2.176 1.00 84.12 107 SER A CA 1
ATOM 837 C C . SER A 1 107 ? 5.582 -0.274 3.641 1.00 84.12 107 SER A C 1
ATOM 839 O O . SER A 1 107 ? 6.698 -0.188 4.139 1.00 84.12 107 SER A O 1
ATOM 841 N N . VAL A 1 108 ? 4.468 -0.039 4.325 1.00 81.25 108 VAL A N 1
ATOM 842 C CA . VAL A 1 108 ? 4.379 0.317 5.743 1.00 81.25 108 VAL A CA 1
ATOM 843 C C . VAL A 1 108 ? 3.285 -0.524 6.378 1.00 81.25 108 VAL A C 1
ATOM 845 O O . VAL A 1 108 ? 2.104 -0.298 6.130 1.00 81.25 108 VAL A O 1
ATOM 848 N N . LEU A 1 109 ? 3.680 -1.485 7.207 1.00 81.38 109 LEU A N 1
ATOM 849 C CA . LEU A 1 109 ? 2.739 -2.247 8.022 1.00 81.38 109 LEU A CA 1
ATOM 850 C C . LEU A 1 109 ? 2.332 -1.422 9.252 1.00 81.38 109 LEU A C 1
ATOM 852 O O . LEU A 1 109 ? 3.178 -0.789 9.884 1.00 81.38 109 LEU A O 1
ATOM 856 N N . LEU A 1 110 ? 1.041 -1.402 9.569 1.00 79.44 110 LEU A N 1
ATOM 857 C CA . LEU A 1 110 ? 0.469 -0.807 10.771 1.00 79.44 110 LEU A CA 1
ATOM 858 C C . LEU A 1 110 ? -0.023 -1.942 11.670 1.00 79.44 110 LEU A C 1
ATOM 860 O O . LEU A 1 110 ? -1.149 -2.415 11.541 1.00 79.44 110 LEU A O 1
ATOM 864 N N . GLU A 1 111 ? 0.856 -2.390 12.563 1.00 70.50 111 GLU A N 1
ATOM 865 C CA . GLU A 1 111 ? 0.550 -3.451 13.525 1.00 70.50 111 GLU A CA 1
ATOM 866 C C . GLU A 1 111 ? -0.106 -2.882 14.793 1.00 70.50 111 GLU A C 1
ATOM 868 O O . GLU A 1 111 ? 0.145 -1.743 15.212 1.00 70.50 111 GLU A O 1
ATOM 873 N N . ARG A 1 112 ? -0.898 -3.722 15.462 1.00 68.31 112 ARG A N 1
ATOM 874 C CA . ARG A 1 112 ? -1.396 -3.461 16.811 1.00 68.31 112 ARG A CA 1
ATOM 875 C C . ARG A 1 112 ? -0.384 -3.970 17.829 1.00 68.31 112 ARG A C 1
ATOM 877 O O . ARG A 1 112 ? -0.248 -5.172 18.007 1.00 68.31 112 ARG A O 1
ATOM 884 N N . LYS A 1 113 ? 0.205 -3.074 18.619 1.00 55.81 113 LYS A N 1
ATOM 885 C CA . LYS A 1 113 ? 0.815 -3.479 19.892 1.00 55.81 113 LYS A CA 1
ATOM 886 C C . LYS A 1 113 ? -0.211 -3.389 21.016 1.00 55.81 113 LYS A C 1
ATOM 888 O O . LYS A 1 113 ? -0.787 -2.322 21.241 1.00 55.81 113 LYS A O 1
ATOM 893 N N . GLN A 1 114 ? -0.462 -4.493 21.719 1.00 52.38 114 GLN A N 1
ATOM 894 C CA . GLN A 1 114 ? -1.066 -4.401 23.046 1.00 52.38 114 GLN A CA 1
ATOM 895 C C . GLN A 1 114 ? -0.028 -3.758 23.967 1.00 52.38 114 GLN A C 1
ATOM 897 O O . GLN A 1 114 ? 1.123 -4.186 23.999 1.00 52.38 114 GLN A O 1
ATOM 902 N N . ALA A 1 115 ? -0.406 -2.696 24.678 1.00 49.34 115 ALA A N 1
ATOM 903 C CA . ALA A 1 115 ? 0.441 -2.191 25.745 1.00 49.34 115 ALA A CA 1
ATOM 904 C C . ALA A 1 115 ? 0.588 -3.313 26.782 1.00 49.34 115 ALA A C 1
ATOM 906 O O . ALA A 1 115 ? -0.417 -3.756 27.340 1.00 49.34 115 ALA A O 1
ATOM 907 N N . GLU A 1 116 ? 1.813 -3.790 27.007 1.00 45.50 116 GLU A N 1
ATOM 908 C CA . GLU A 1 116 ? 2.103 -4.701 28.111 1.00 45.50 116 GLU A CA 1
ATOM 909 C C . GLU A 1 116 ? 1.631 -4.044 29.408 1.00 45.50 116 GLU A C 1
ATOM 911 O O . GLU A 1 116 ? 2.070 -2.945 29.769 1.00 45.50 116 GLU A O 1
ATOM 916 N N . VAL A 1 117 ? 0.714 -4.710 30.109 1.00 50.03 117 VAL A N 1
ATOM 917 C CA . VAL A 1 117 ? 0.347 -4.329 31.469 1.00 50.03 117 VAL A CA 1
ATOM 918 C C . VAL A 1 117 ? 1.578 -4.592 32.326 1.00 50.03 117 VAL A C 1
ATOM 920 O O . VAL A 1 117 ? 1.863 -5.730 32.686 1.00 50.03 117 VAL A O 1
ATOM 923 N N . ARG A 1 118 ? 2.355 -3.545 32.618 1.00 51.09 118 ARG A N 1
ATOM 924 C CA . ARG A 1 118 ? 3.439 -3.651 33.594 1.00 51.09 118 ARG A CA 1
ATOM 925 C C . ARG A 1 118 ? 2.802 -3.912 34.964 1.00 51.09 118 ARG A C 1
ATOM 927 O O . ARG A 1 118 ? 2.011 -3.073 35.394 1.00 51.09 118 ARG A O 1
ATOM 934 N N . PRO A 1 119 ? 3.140 -5.015 35.656 1.00 54.72 119 PRO A N 1
ATOM 935 C CA . PRO A 1 119 ? 2.509 -5.376 36.929 1.00 54.72 119 PRO A CA 1
ATOM 936 C C . PRO A 1 119 ? 2.792 -4.371 38.061 1.00 54.72 119 PRO A C 1
ATOM 938 O O . PRO A 1 119 ? 2.103 -4.387 39.072 1.00 54.72 119 PRO A O 1
ATOM 941 N N . ASP A 1 120 ? 3.764 -3.473 37.872 1.00 58.06 120 ASP A N 1
ATOM 942 C CA . ASP A 1 120 ? 4.322 -2.597 38.910 1.00 58.06 120 ASP A CA 1
ATOM 943 C C . ASP A 1 120 ? 3.800 -1.144 38.881 1.00 58.06 120 ASP A C 1
ATOM 945 O O . ASP A 1 120 ? 4.372 -0.247 39.504 1.00 58.06 120 ASP A O 1
ATOM 949 N N . ARG A 1 121 ? 2.735 -0.855 38.119 1.00 52.00 121 ARG A N 1
ATOM 950 C CA . ARG A 1 121 ? 2.160 0.499 38.042 1.00 52.00 121 ARG A CA 1
ATOM 951 C C . ARG A 1 121 ? 0.636 0.450 38.153 1.00 52.00 121 ARG A C 1
ATOM 953 O O . ARG A 1 121 ? 0.030 -0.389 37.488 1.00 52.00 121 ARG A O 1
ATOM 960 N N . PRO A 1 122 ? -0.002 1.345 38.938 1.00 55.25 122 PRO A N 1
ATOM 961 C CA . PRO A 1 122 ? -1.458 1.421 38.986 1.00 55.25 122 PRO A CA 1
ATOM 962 C C . PRO A 1 122 ? -2.022 1.578 37.568 1.00 55.25 122 PRO A C 1
ATOM 964 O O . PRO A 1 122 ? -1.403 2.276 36.753 1.00 55.25 122 PRO A O 1
ATOM 967 N N . PRO A 1 123 ? -3.163 0.934 37.254 1.00 51.66 123 PRO A N 1
ATOM 968 C CA . PRO A 1 123 ? -3.739 0.967 35.922 1.00 51.66 123 PRO A CA 1
ATOM 969 C C . PRO A 1 123 ? -4.090 2.413 35.572 1.00 51.66 123 PRO A C 1
ATOM 971 O O . PRO A 1 123 ? -5.092 2.963 36.025 1.00 51.66 123 PRO A O 1
ATOM 974 N N . ALA A 1 124 ? -3.240 3.049 34.764 1.00 53.66 124 ALA A N 1
ATOM 975 C CA . ALA A 1 124 ? -3.623 4.249 34.041 1.00 53.66 124 ALA A CA 1
ATOM 976 C C . ALA A 1 124 ? -4.857 3.900 33.190 1.00 53.66 124 ALA A C 1
ATOM 978 O O . ALA A 1 124 ? -4.964 2.745 32.756 1.00 53.66 124 ALA A O 1
ATOM 979 N N . PRO A 1 125 ? -5.790 4.844 32.949 1.00 47.28 125 PRO A N 1
ATOM 980 C CA . PRO A 1 125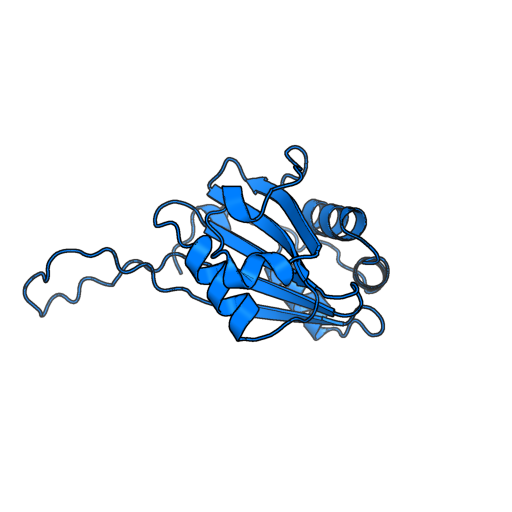 ? -6.943 4.580 32.095 1.00 47.28 125 PRO A CA 1
ATOM 981 C C . PRO A 1 125 ? -6.444 3.901 30.825 1.00 47.28 125 PRO A C 1
ATOM 983 O O . PRO A 1 125 ? -5.519 4.410 30.189 1.00 47.28 125 PRO A O 1
ATOM 986 N N . ILE A 1 126 ? -6.997 2.717 30.533 1.00 48.28 126 ILE A N 1
ATOM 987 C CA . ILE A 1 126 ? -6.587 1.816 29.451 1.00 48.28 126 ILE A CA 1
ATOM 988 C C . ILE A 1 126 ? -6.922 2.500 28.121 1.00 48.28 126 ILE A C 1
ATOM 990 O O . ILE A 1 126 ? -7.824 2.108 27.385 1.00 48.28 126 ILE A O 1
ATOM 994 N N . GLN A 1 127 ? -6.207 3.568 27.789 1.00 46.25 127 GLN A N 1
ATOM 995 C CA . GLN A 1 127 ? -6.064 3.995 26.420 1.00 46.25 127 GLN A CA 1
ATOM 996 C C . GLN A 1 127 ? -5.242 2.881 25.797 1.00 46.25 127 GLN A C 1
ATOM 998 O O . GLN A 1 127 ? -4.035 2.804 26.011 1.00 46.25 127 GLN A O 1
ATOM 1003 N N . ARG A 1 128 ? -5.920 1.948 25.122 1.00 48.19 128 ARG A N 1
ATOM 1004 C CA . ARG A 1 128 ? -5.302 0.904 24.304 1.00 48.19 128 ARG A CA 1
ATOM 1005 C C . ARG A 1 128 ? -4.406 1.613 23.289 1.00 48.19 128 ARG A C 1
ATOM 1007 O O . ARG A 1 128 ? -4.865 2.034 22.230 1.00 48.19 128 ARG A O 1
ATOM 1014 N N . GLN A 1 129 ? -3.153 1.854 23.661 1.00 44.88 129 GLN A N 1
ATOM 1015 C CA . GLN A 1 129 ? -2.202 2.577 22.836 1.00 44.88 129 GLN A CA 1
ATOM 1016 C C . GLN A 1 129 ? -1.788 1.640 21.708 1.00 44.88 129 GLN A C 1
ATOM 1018 O O . GLN A 1 129 ? -0.857 0.855 21.844 1.00 44.88 129 GLN A O 1
ATOM 1023 N N . VAL A 1 130 ? -2.512 1.719 20.590 1.00 50.88 130 VAL A N 1
ATOM 1024 C CA . VAL A 1 130 ? -2.099 1.113 19.323 1.00 50.88 130 VAL A CA 1
ATOM 1025 C C . VAL A 1 130 ? -0.758 1.744 18.967 1.00 50.88 130 VAL A C 1
ATOM 1027 O O . VAL A 1 130 ? -0.711 2.920 18.582 1.00 50.88 130 VAL A O 1
ATOM 1030 N N . THR A 1 131 ? 0.323 1.003 19.202 1.00 50.31 131 THR A N 1
ATOM 1031 C CA . THR A 1 131 ? 1.683 1.431 18.870 1.00 50.31 131 THR A CA 1
ATOM 1032 C C . THR A 1 131 ? 1.954 0.995 17.441 1.00 50.31 131 THR A C 1
ATOM 1034 O O . THR A 1 131 ? 1.933 -0.196 17.160 1.00 50.31 131 THR A O 1
ATOM 1037 N N . LEU A 1 132 ? 2.164 1.957 16.545 1.00 55.22 132 LEU A N 1
ATOM 1038 C CA . LEU A 1 132 ? 2.365 1.697 15.122 1.00 55.22 132 LEU A CA 1
ATOM 1039 C C . LEU A 1 132 ? 3.776 1.137 14.896 1.00 55.22 132 LEU A C 1
ATOM 1041 O O . LEU A 1 132 ? 4.759 1.878 14.987 1.00 55.22 132 LEU A O 1
ATOM 1045 N N . HIS A 1 133 ? 3.897 -0.155 14.590 1.00 55.50 133 HIS A N 1
ATOM 1046 C CA . HIS A 1 133 ? 5.166 -0.730 14.138 1.00 55.50 133 HIS A CA 1
ATOM 1047 C C . HIS A 1 133 ? 5.325 -0.592 12.632 1.00 55.50 133 HIS A C 1
ATOM 1049 O O . HIS A 1 133 ? 4.996 -1.476 11.854 1.00 55.50 133 HIS A O 1
ATOM 1055 N N . ARG A 1 134 ? 5.900 0.541 12.229 1.00 60.62 134 ARG A N 1
ATOM 1056 C CA . ARG A 1 134 ? 6.251 0.802 10.839 1.00 60.62 134 ARG A CA 1
ATOM 1057 C C . ARG A 1 134 ? 7.450 -0.045 10.413 1.00 60.62 134 ARG A C 1
AT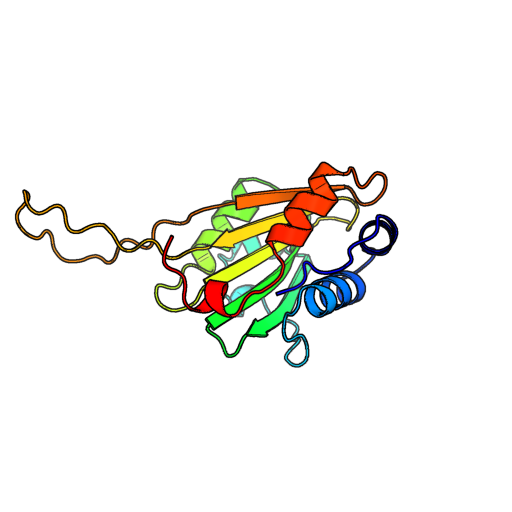OM 1059 O O . ARG A 1 134 ? 8.600 0.319 10.660 1.00 60.62 134 ARG A O 1
ATOM 1066 N N . ARG A 1 135 ? 7.187 -1.128 9.687 1.00 63.25 135 ARG A N 1
ATOM 1067 C CA . ARG A 1 135 ? 8.202 -1.814 8.876 1.00 63.25 135 ARG A CA 1
ATOM 1068 C C . ARG A 1 135 ? 8.207 -1.178 7.497 1.00 63.25 135 ARG A C 1
ATOM 1070 O O . ARG A 1 135 ? 7.226 -1.319 6.779 1.00 63.25 135 ARG A O 1
ATOM 1077 N N . THR A 1 136 ? 9.268 -0.440 7.165 1.00 63.62 136 THR A N 1
ATOM 1078 C CA . THR A 1 136 ? 9.405 0.150 5.826 1.00 63.62 136 THR A CA 1
ATOM 1079 C C . T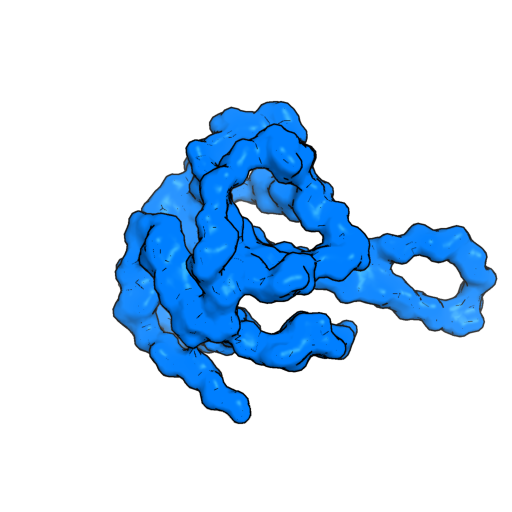HR A 1 136 ? 10.145 -0.823 4.920 1.00 63.62 136 THR A C 1
ATOM 1081 O O . THR A 1 136 ? 11.280 -1.185 5.224 1.00 63.62 136 THR A O 1
ATOM 1084 N N . LEU A 1 137 ? 9.512 -1.243 3.829 1.00 70.25 137 LEU A N 1
ATOM 1085 C CA . LEU A 1 137 ? 10.169 -1.988 2.757 1.00 70.25 137 LEU A CA 1
ATOM 1086 C C . LEU A 1 137 ? 10.255 -1.102 1.524 1.00 70.25 137 LEU A C 1
ATOM 1088 O O . LEU A 1 137 ? 9.216 -0.678 1.026 1.00 70.25 137 LEU A O 1
ATOM 1092 N N . ASN A 1 138 ? 11.471 -0.904 1.020 1.00 74.62 138 ASN A N 1
ATOM 1093 C CA . ASN A 1 138 ? 11.705 -0.266 -0.266 1.00 74.62 138 ASN A CA 1
ATOM 1094 C C . ASN A 1 138 ? 12.009 -1.345 -1.303 1.00 74.62 138 ASN A C 1
ATOM 1096 O O . ASN A 1 138 ? 12.964 -2.107 -1.154 1.00 74.62 138 ASN A O 1
ATOM 1100 N N . VAL A 1 139 ? 11.176 -1.421 -2.334 1.00 79.25 139 VAL A N 1
ATOM 1101 C CA . VAL A 1 139 ? 11.342 -2.347 -3.456 1.00 79.25 139 VAL A CA 1
ATOM 1102 C C . VAL A 1 139 ? 11.774 -1.540 -4.665 1.00 79.25 139 VAL A C 1
ATOM 1104 O O . VAL A 1 139 ? 10.991 -0.730 -5.151 1.00 79.25 139 VAL A O 1
ATOM 1107 N N . GLU A 1 140 ? 12.996 -1.763 -5.144 1.00 82.19 140 GLU A N 1
ATOM 1108 C CA . GLU A 1 140 ? 13.474 -1.193 -6.402 1.00 82.19 140 GLU A CA 1
ATOM 1109 C C . GLU A 1 140 ? 13.151 -2.139 -7.561 1.00 82.19 140 GLU A C 1
ATOM 1111 O O . GLU A 1 140 ? 13.634 -3.274 -7.618 1.00 82.19 140 GLU A O 1
ATOM 1116 N N . ARG A 1 141 ? 12.318 -1.662 -8.488 1.00 86.38 141 ARG A N 1
ATOM 1117 C CA . ARG A 1 141 ? 11.783 -2.460 -9.595 1.00 86.38 141 ARG A CA 1
ATOM 1118 C C . ARG A 1 141 ? 12.862 -2.930 -10.569 1.00 86.38 141 ARG A C 1
ATOM 1120 O O . ARG A 1 141 ? 12.845 -4.079 -10.998 1.00 86.38 141 ARG A O 1
ATOM 1127 N N . ARG A 1 142 ? 13.797 -2.047 -10.936 1.00 85.12 142 ARG A N 1
ATOM 1128 C CA . ARG A 1 142 ? 14.798 -2.302 -11.995 1.00 85.12 142 ARG A CA 1
ATOM 1129 C C . ARG A 1 142 ? 15.870 -3.297 -11.567 1.00 85.12 142 ARG A C 1
ATOM 1131 O O . ARG A 1 142 ? 16.307 -4.120 -12.374 1.00 85.12 142 ARG A O 1
ATOM 1138 N N . HIS A 1 143 ? 16.247 -3.249 -10.293 1.00 83.75 143 HIS A N 1
ATOM 1139 C CA . HIS A 1 143 ? 17.334 -4.037 -9.724 1.00 83.75 143 HIS A CA 1
ATOM 1140 C C . HIS A 1 143 ? 16.887 -4.735 -8.432 1.00 83.75 143 HIS A C 1
ATOM 1142 O O . HIS A 1 143 ? 17.336 -4.385 -7.342 1.00 83.75 143 HIS A O 1
ATOM 1148 N N . PRO A 1 144 ? 15.996 -5.739 -8.520 1.00 82.00 144 PRO A N 1
ATOM 1149 C CA . PRO A 1 144 ? 15.526 -6.455 -7.344 1.00 82.00 144 PRO A CA 1
ATOM 1150 C C . PRO A 1 144 ? 16.648 -7.312 -6.751 1.00 82.00 144 PRO A C 1
ATOM 1152 O O . PRO A 1 144 ? 16.958 -8.408 -7.224 1.00 82.00 144 PRO A O 1
ATOM 1155 N N . GLU A 1 145 ? 17.261 -6.814 -5.684 1.00 83.25 145 GLU A N 1
ATOM 1156 C CA . GLU A 1 145 ? 18.289 -7.547 -4.961 1.00 83.25 145 GLU A CA 1
ATOM 1157 C C . GLU A 1 145 ? 17.718 -8.748 -4.192 1.00 83.25 145 GLU A C 1
ATOM 1159 O O . GLU A 1 145 ? 16.528 -8.841 -3.872 1.00 83.25 145 GLU A O 1
ATOM 1164 N N . ARG A 1 146 ? 18.603 -9.676 -3.806 1.00 81.88 146 ARG A N 1
ATOM 1165 C CA . ARG A 1 146 ? 18.233 -10.839 -2.980 1.00 81.88 146 ARG A CA 1
ATOM 1166 C C . ARG A 1 146 ? 17.580 -10.432 -1.657 1.00 81.88 146 ARG A C 1
ATOM 1168 O O . ARG A 1 146 ? 16.711 -11.152 -1.165 1.00 81.88 146 ARG A O 1
ATOM 1175 N N . VAL A 1 147 ? 17.985 -9.296 -1.084 1.00 79.00 147 VAL A N 1
ATOM 1176 C CA . VAL A 1 147 ? 17.395 -8.753 0.148 1.00 79.00 147 VAL A CA 1
ATOM 1177 C C . VAL A 1 147 ? 15.936 -8.371 -0.087 1.00 79.00 147 VAL A C 1
ATOM 1179 O O . VAL A 1 147 ? 15.081 -8.789 0.688 1.00 79.00 147 VAL A O 1
ATOM 1182 N N . THR A 1 148 ? 15.631 -7.684 -1.188 1.00 75.94 148 THR A N 1
ATOM 1183 C CA . THR A 1 148 ? 14.266 -7.308 -1.578 1.00 75.94 148 THR A CA 1
ATOM 1184 C C . THR A 1 148 ? 13.361 -8.529 -1.692 1.00 75.94 148 THR A C 1
ATOM 1186 O O . THR A 1 148 ? 12.301 -8.572 -1.070 1.00 75.94 148 THR A O 1
ATOM 1189 N N . LEU A 1 149 ? 13.812 -9.572 -2.396 1.00 80.81 149 LEU A N 1
ATOM 1190 C CA . LEU A 1 149 ? 13.061 -10.826 -2.518 1.00 80.81 149 LEU A CA 1
ATOM 1191 C C . LEU A 1 149 ? 12.852 -11.504 -1.161 1.00 80.81 149 LEU A C 1
ATOM 1193 O O . LEU A 1 149 ? 11.763 -11.996 -0.878 1.00 80.81 149 LEU A O 1
ATOM 1197 N N . ARG A 1 150 ? 13.874 -11.507 -0.298 1.00 79.31 150 ARG A N 1
ATOM 1198 C CA . ARG A 1 150 ? 13.768 -12.074 1.050 1.00 79.31 150 ARG A CA 1
ATOM 1199 C C . ARG A 1 150 ? 12.762 -11.315 1.910 1.00 79.31 150 ARG A C 1
ATOM 1201 O O . ARG A 1 150 ? 12.036 -11.951 2.666 1.00 79.31 150 ARG A O 1
ATOM 1208 N N . VAL A 1 151 ? 12.722 -9.985 1.831 1.00 73.44 151 VAL A N 1
ATOM 1209 C CA . VAL A 1 151 ? 11.769 -9.199 2.623 1.00 73.44 151 VAL A CA 1
ATOM 1210 C C . VAL A 1 151 ? 10.353 -9.312 2.061 1.00 73.44 151 VAL A C 1
ATOM 1212 O O . VAL A 1 151 ? 9.432 -9.488 2.848 1.00 73.44 151 VAL A O 1
ATOM 1215 N N . LEU A 1 152 ? 10.171 -9.329 0.737 1.00 78.00 152 LEU A N 1
ATOM 1216 C CA . LEU A 1 152 ? 8.865 -9.614 0.130 1.00 78.00 152 LEU A CA 1
ATOM 1217 C C . LEU A 1 152 ? 8.335 -10.996 0.533 1.00 78.00 152 LEU A C 1
ATOM 1219 O O . LEU A 1 152 ? 7.163 -11.121 0.856 1.00 78.00 152 LEU A O 1
ATOM 1223 N N . ARG A 1 153 ? 9.196 -12.020 0.617 1.00 78.62 153 ARG A N 1
ATOM 1224 C CA . ARG A 1 153 ? 8.799 -13.341 1.140 1.00 78.62 153 ARG A CA 1
ATOM 1225 C C . ARG A 1 153 ? 8.355 -13.296 2.601 1.00 78.62 153 ARG A C 1
ATOM 1227 O O . ARG A 1 153 ? 7.491 -14.072 2.976 1.00 78.62 153 ARG A O 1
ATOM 1234 N N . ARG A 1 154 ? 8.885 -12.380 3.417 1.00 73.75 154 ARG A N 1
ATOM 1235 C CA . ARG A 1 154 ? 8.400 -12.167 4.796 1.00 73.75 154 ARG A CA 1
ATOM 1236 C C . ARG A 1 154 ? 7.052 -11.458 4.861 1.00 73.75 154 ARG A C 1
ATOM 1238 O O . ARG A 1 154 ? 6.467 -11.429 5.931 1.00 73.75 154 ARG A O 1
ATOM 1245 N N . LEU A 1 155 ? 6.601 -10.866 3.756 1.00 72.12 155 LEU A N 1
ATOM 1246 C CA . LEU A 1 155 ? 5.234 -10.377 3.610 1.00 72.12 155 LEU A CA 1
ATOM 1247 C C . LEU A 1 155 ? 4.299 -11.472 3.083 1.00 72.12 155 LEU A C 1
ATOM 1249 O O . LEU A 1 155 ? 3.145 -11.167 2.837 1.00 72.12 155 LEU A O 1
ATOM 1253 N N . THR A 1 156 ? 4.760 -12.713 2.866 1.00 72.31 156 THR A N 1
ATOM 1254 C CA . THR A 1 156 ? 3.848 -13.817 2.527 1.00 72.31 156 THR A CA 1
ATOM 1255 C C . THR A 1 156 ? 2.843 -13.944 3.657 1.00 72.31 156 THR A C 1
ATOM 1257 O O . THR A 1 156 ? 3.251 -14.179 4.791 1.00 72.31 156 THR A O 1
ATOM 1260 N N . TYR A 1 157 ? 1.561 -13.774 3.344 1.00 63.78 157 TYR A N 1
ATOM 1261 C CA . TYR A 1 157 ? 0.505 -13.911 4.325 1.00 63.78 157 TYR A CA 1
ATOM 1262 C C . TYR A 1 157 ? 0.495 -15.341 4.845 1.00 63.78 157 TYR A C 1
ATOM 1264 O O . TYR A 1 157 ? 0.372 -16.312 4.093 1.00 63.78 157 TYR A O 1
ATOM 1272 N N . THR A 1 158 ? 0.625 -15.457 6.153 1.00 58.56 158 THR A N 1
ATOM 1273 C CA . THR A 1 158 ? 0.445 -16.700 6.882 1.00 58.56 158 THR A CA 1
ATOM 1274 C C . THR A 1 158 ? -0.839 -16.563 7.695 1.00 58.56 158 THR A C 1
ATOM 1276 O O . THR A 1 158 ? -1.126 -15.481 8.195 1.00 58.56 158 THR A O 1
ATOM 1279 N N . GLU A 1 159 ? -1.629 -17.627 7.882 1.00 46.56 159 GLU A N 1
ATOM 1280 C CA . GLU A 1 159 ? -2.775 -17.574 8.820 1.00 46.56 159 GLU A CA 1
ATOM 1281 C C . GLU A 1 159 ? -2.334 -17.144 10.231 1.00 46.56 159 GLU A C 1
ATOM 1283 O O . GLU A 1 159 ? -3.108 -16.566 10.993 1.00 46.56 159 GLU A O 1
ATOM 1288 N N . ALA A 1 160 ? -1.056 -17.370 10.557 1.00 45.09 160 ALA A N 1
ATOM 1289 C CA . ALA A 1 160 ? -0.438 -16.836 11.751 1.00 45.09 160 ALA A CA 1
ATOM 1290 C C . ALA A 1 160 ? -0.354 -15.302 11.735 1.00 45.09 160 ALA A C 1
ATOM 1292 O O . ALA A 1 160 ? -0.529 -14.731 12.786 1.00 45.09 160 ALA A O 1
ATOM 1293 N N . ASP A 1 161 ? -0.198 -14.580 10.627 1.00 49.72 161 ASP A N 1
ATOM 1294 C CA . ASP A 1 161 ? -0.146 -13.102 10.650 1.00 49.72 161 ASP A CA 1
ATOM 1295 C C . ASP A 1 161 ? -1.478 -12.447 11.062 1.00 49.72 161 ASP A C 1
ATOM 1297 O O . ASP A 1 161 ? -1.488 -11.361 11.645 1.00 49.72 161 ASP A O 1
ATOM 1301 N N . ALA A 1 162 ? -2.611 -13.123 10.833 1.00 47.72 162 ALA A N 1
ATOM 1302 C CA . ALA A 1 162 ? -3.912 -12.689 11.350 1.00 47.72 162 ALA A CA 1
ATOM 1303 C C . ALA A 1 162 ? -4.089 -12.967 12.857 1.00 47.72 162 ALA A C 1
ATOM 1305 O O . ALA A 1 162 ? -4.931 -12.344 13.506 1.00 47.72 162 ALA A O 1
ATOM 1306 N N . LEU A 1 163 ? -3.301 -13.892 13.420 1.00 36.72 163 LEU A N 1
ATOM 1307 C CA . LEU A 1 163 ? -3.479 -14.454 14.767 1.00 36.72 163 LEU A CA 1
ATOM 1308 C C . LEU A 1 163 ? -2.237 -14.365 15.672 1.00 36.72 163 LEU A C 1
ATOM 1310 O O . LEU A 1 163 ? -2.327 -14.717 16.847 1.00 36.72 163 LEU A O 1
ATOM 1314 N N . ALA A 1 164 ? -1.093 -13.903 15.172 1.00 32.56 164 ALA A N 1
ATOM 1315 C CA . ALA A 1 164 ? 0.183 -13.901 15.870 1.00 32.56 164 ALA A CA 1
ATOM 1316 C C . ALA A 1 164 ? 0.369 -12.558 16.575 1.00 32.56 164 ALA A C 1
ATOM 1318 O O . ALA A 1 164 ? 0.594 -11.534 15.923 1.00 32.56 164 ALA A O 1
ATOM 1319 N N . PRO A 1 165 ? 0.321 -12.534 17.914 1.00 37.62 165 PRO A N 1
ATOM 1320 C CA . PRO A 1 165 ? 0.992 -11.486 18.649 1.00 37.62 165 PRO A CA 1
ATOM 1321 C C . PRO A 1 165 ? 2.502 -11.731 18.505 1.00 37.62 165 PRO A C 1
ATOM 1323 O O . PRO A 1 165 ? 2.987 -12.814 18.834 1.00 37.62 165 PRO A O 1
ATOM 1326 N N . LEU A 1 166 ? 3.237 -10.746 17.988 1.00 39.44 166 LEU A N 1
ATOM 1327 C CA . LEU A 1 166 ? 4.679 -10.657 18.238 1.00 39.44 166 LEU A CA 1
ATOM 1328 C C . LEU A 1 166 ? 4.929 -10.109 19.643 1.00 39.44 166 LEU A C 1
ATOM 1330 O O . LEU A 1 166 ? 4.249 -9.120 20.013 1.00 39.44 166 LEU A O 1
#

Foldseek 3Di:
DDQQPDDLVLLLQQQDLVSVLVLVVSLVFAQPPKDWDQCVVLVQDPVLRVQFPTKMFRGDPPQQETEMETAGCDDDPVNVVRSLVSNDDQRHKYWYWYDPGSQKTWIWTFDADADPPDVPDDDDPPPRPRDGDTDIQIAGNPDGDPVNRVVSSVSRDDPCVSVPDD

pLDDT: mean 79.24, std 17.0, range [32.56, 96.44]